Protein AF-M1ZSL1-F1 (afdb_monomer)

Solvent-accessible surface area (backbone atoms only — not comparable to full-atom values): 5549 Å² total; per-residue (Å²): 136,78,80,87,61,71,92,42,53,46,79,45,72,35,82,91,39,59,100,76,38,57,61,67,60,32,18,33,27,36,39,64,39,89,88,79,68,34,36,42,38,39,34,20,74,51,66,56,63,91,73,60,59,92,79,46,57,38,41,38,34,36,43,43,83,54,99,92,43,83,44,80,49,71,48,76,47,64,82,63,88,80,75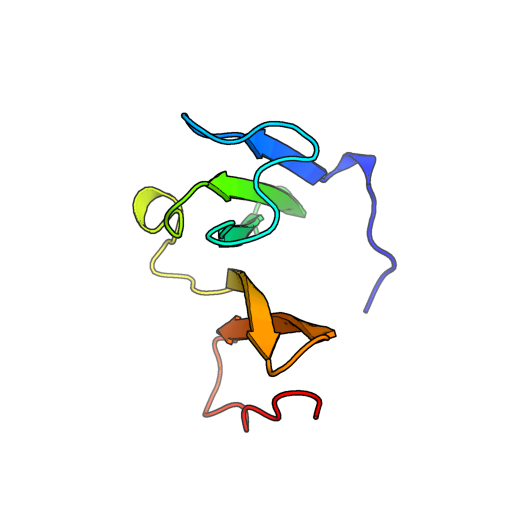,83,84,71,74,87,125

Mean predicted aligned error: 7.12 Å

Foldseek 3Di:
DDDDDVVLEDEAEDPPDDPCDDQALKKWKWDADPVVRGIYIYIYSDHPPVPADPQFQIKMWHWDDDPHDTDIWIDGDDPDPDDPDDTDD

Secondary structure (DSSP, 8-state):
-PPP-GGGEEEEE-TT--SS--STT-EEEEEE-TTT--EEEEEESS--GGG--SS--EEEEEEEEETTEEEEEEEE--SSS--------

Nearest PDB structures (foldseek):
  7y5y-assembly1_B  TM=8.443E-01  e=3.054E-08  Anaerolineae bacterium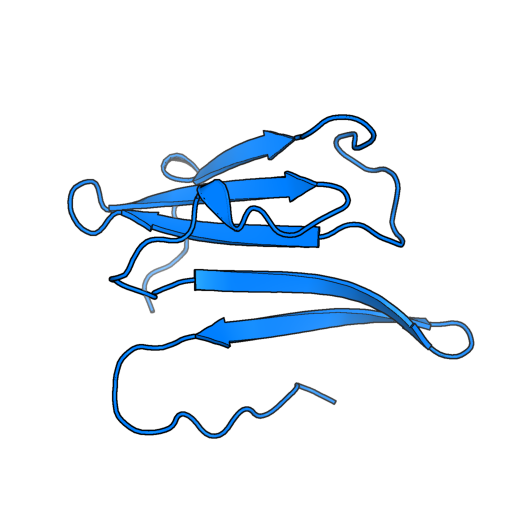
  9g6k-assembly1_Lp  TM=3.047E-01  e=2.839E-01  Toxoplasma gondii
  5jte-assembly1_BP  TM=3.223E-01  e=8.345E-01  Escherichia coli
  5dm7-assembly1_M  TM=3.527E-01  e=7.209E+00  Deinococcus radiodurans
  6ppf-assembly1_P  TM=3.168E-01  e=4.624E+00  Bacillus subtilis

pLDDT: mean 84.03, std 15.97, range [35.22, 97.69]

Radius of gyration: 13.95 Å; Cα contacts (8 Å, |Δi|>4): 151; chains: 1; bounding box: 33×30×36 Å

Sequence (89 aa):
MSKLNPEKLSVEFRDGVTNTEPILGRRYTLTHSDITAELFLTIGLTYAYDKIDAMRDEVLGEWIEKEKNYLFHVYLHVDGNNPIVTGVR

Organism: NCBI:txid1232189

InterPro domains:
  IPR024438 Staygreen protein [PF12638] (3-82)

Structure (mmCIF, N/CA/C/O backbone):
data_AF-M1ZSL1-F1
#
_entry.id   AF-M1ZSL1-F1
#
loop_
_atom_site.group_PDB
_atom_site.id
_atom_site.type_symbol
_atom_site.label_atom_id
_atom_site.label_alt_id
_atom_site.label_comp_id
_atom_site.label_asym_id
_atom_site.label_entity_id
_atom_site.label_seq_id
_atom_site.pdbx_PDB_ins_code
_atom_site.Cartn_x
_atom_site.Cartn_y
_atom_site.Cartn_z
_atom_site.occupancy
_atom_site.B_iso_or_equiv
_atom_site.auth_seq_id
_atom_site.auth_comp_id
_atom_site.auth_asym_id
_atom_site.auth_atom_id
_atom_site.pdbx_PDB_model_num
ATOM 1 N N . MET A 1 1 ? 20.958 0.944 1.775 1.00 51.94 1 MET A N 1
ATOM 2 C CA . MET A 1 1 ? 19.726 1.735 1.975 1.00 51.94 1 MET A CA 1
ATOM 3 C C . MET A 1 1 ? 20.046 3.196 1.708 1.00 51.94 1 MET A C 1
ATOM 5 O O . MET A 1 1 ? 20.593 3.868 2.576 1.00 51.94 1 MET A O 1
ATOM 9 N N . SER A 1 2 ? 19.807 3.664 0.484 1.00 66.94 2 SER A N 1
ATOM 10 C CA . SER A 1 2 ? 19.752 5.099 0.197 1.00 66.94 2 SER A CA 1
ATOM 11 C C . SER A 1 2 ? 18.452 5.671 0.770 1.00 66.94 2 SER A C 1
ATOM 13 O O . SER A 1 2 ? 17.494 4.943 1.031 1.00 66.94 2 SER A O 1
ATOM 15 N N . LYS A 1 3 ? 18.428 6.978 1.025 1.00 80.94 3 LYS A N 1
ATOM 16 C CA . LYS A 1 3 ? 17.221 7.669 1.485 1.00 80.94 3 LYS A CA 1
ATOM 17 C C . LYS A 1 3 ? 16.158 7.608 0.379 1.00 80.94 3 LYS A C 1
ATOM 19 O O . LYS A 1 3 ? 16.499 7.808 -0.785 1.00 80.94 3 LYS A O 1
ATOM 24 N N . LEU A 1 4 ? 14.895 7.364 0.745 1.00 82.25 4 LEU A N 1
ATOM 25 C CA . LEU A 1 4 ? 13.759 7.488 -0.175 1.00 82.25 4 LEU A CA 1
ATOM 26 C C . LEU A 1 4 ? 13.819 8.857 -0.867 1.00 82.25 4 LEU A C 1
ATOM 28 O O . LEU A 1 4 ? 13.932 9.873 -0.177 1.00 82.25 4 LEU A O 1
ATOM 32 N N . ASN A 1 5 ? 13.731 8.876 -2.200 1.00 88.44 5 ASN A N 1
ATOM 33 C CA . ASN A 1 5 ? 13.498 10.099 -2.962 1.00 88.44 5 ASN A CA 1
ATOM 34 C C . ASN A 1 5 ? 11.988 10.237 -3.234 1.00 88.44 5 ASN A C 1
ATOM 36 O O . ASN A 1 5 ? 11.476 9.498 -4.077 1.00 88.44 5 ASN A O 1
ATOM 40 N N . PRO A 1 6 ? 11.273 11.160 -2.562 1.00 89.62 6 PRO A N 1
ATOM 41 C CA . PRO A 1 6 ? 9.834 11.330 -2.755 1.00 89.62 6 PRO A CA 1
ATOM 42 C C . PRO A 1 6 ? 9.446 11.728 -4.182 1.00 89.62 6 PRO A C 1
ATOM 44 O O . PRO A 1 6 ? 8.341 11.421 -4.605 1.00 89.62 6 PRO A O 1
ATOM 47 N N . GLU A 1 7 ? 10.344 12.361 -4.943 1.00 92.75 7 GLU A N 1
ATOM 48 C CA . GLU A 1 7 ? 10.075 12.763 -6.334 1.00 92.75 7 GLU A CA 1
ATOM 49 C C . GLU A 1 7 ? 9.945 11.569 -7.286 1.00 92.75 7 GLU A C 1
ATOM 51 O O . GLU A 1 7 ? 9.379 11.698 -8.365 1.00 92.75 7 GLU A O 1
ATOM 56 N N . LYS A 1 8 ? 10.456 10.400 -6.885 1.00 91.12 8 LYS A N 1
ATOM 57 C CA . LYS A 1 8 ? 10.340 9.148 -7.639 1.00 91.12 8 LYS A CA 1
ATOM 58 C C . LYS A 1 8 ? 9.173 8.272 -7.180 1.00 91.12 8 LYS A C 1
ATOM 60 O O . LYS A 1 8 ? 9.059 7.140 -7.643 1.00 91.12 8 LYS A O 1
ATOM 65 N N . LEU A 1 9 ? 8.345 8.755 -6.251 1.00 93.88 9 LEU A N 1
ATOM 66 C CA . LEU A 1 9 ? 7.196 8.025 -5.731 1.00 93.88 9 LEU A CA 1
ATOM 67 C C . LEU A 1 9 ? 5.912 8.510 -6.405 1.00 93.88 9 LEU A C 1
ATOM 69 O O . LEU A 1 9 ? 5.471 9.636 -6.188 1.00 93.88 9 LEU A O 1
ATOM 73 N N . SER A 1 10 ? 5.275 7.620 -7.157 1.00 95.19 10 SER A N 1
ATOM 74 C CA . SER A 1 10 ? 3.923 7.822 -7.677 1.00 95.19 10 SER A CA 1
ATOM 75 C C . SER A 1 10 ? 2.906 7.123 -6.780 1.00 95.19 10 SER A C 1
ATOM 77 O O . SER A 1 10 ? 3.129 5.986 -6.362 1.00 95.19 10 SER A O 1
ATOM 79 N N . VAL A 1 11 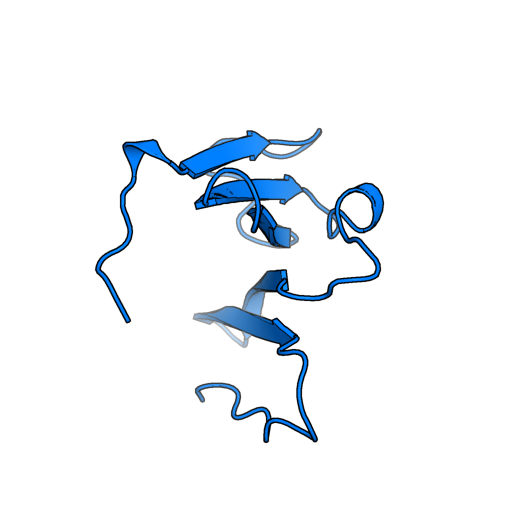? 1.783 7.785 -6.486 1.00 96.19 11 VAL A N 1
ATOM 80 C CA . VAL A 1 11 ? 0.717 7.241 -5.630 1.00 96.19 11 VAL A CA 1
ATOM 81 C C . VAL A 1 11 ? -0.593 7.149 -6.412 1.00 96.19 11 VAL A C 1
ATOM 83 O O . VAL A 1 11 ? -1.059 8.143 -6.964 1.00 96.19 11 VAL A O 1
ATOM 86 N N . GLU A 1 12 ? -1.194 5.962 -6.427 1.00 97.06 12 GLU A N 1
ATOM 87 C CA . GLU A 1 12 ? -2.500 5.665 -7.024 1.00 97.06 12 GLU A CA 1
ATOM 88 C C . GLU A 1 12 ? -3.496 5.302 -5.911 1.00 97.06 12 GLU A C 1
ATOM 90 O O . GLU A 1 12 ? -3.216 4.438 -5.079 1.00 97.06 12 GLU A O 1
ATOM 95 N N . PHE A 1 13 ? -4.675 5.929 -5.910 1.00 97.56 13 PHE A N 1
ATOM 96 C CA . PHE A 1 13 ? -5.797 5.550 -5.046 1.00 97.56 13 PHE A CA 1
ATOM 97 C C . PHE A 1 13 ? -6.879 4.891 -5.900 1.00 97.56 13 PHE A C 1
ATOM 99 O O . PHE A 1 13 ? -7.360 5.493 -6.859 1.00 97.56 13 PHE A O 1
ATOM 106 N N . ARG A 1 14 ? -7.250 3.658 -5.554 1.00 97.19 14 ARG A N 1
ATOM 107 C CA . ARG A 1 14 ? -8.325 2.913 -6.218 1.00 97.19 14 ARG A CA 1
ATOM 108 C C . ARG A 1 14 ? -9.692 3.256 -5.637 1.00 97.19 14 ARG A C 1
ATOM 110 O O . ARG A 1 14 ? -9.800 3.854 -4.565 1.00 97.19 14 ARG A O 1
ATOM 117 N N . ASP A 1 15 ? -10.731 2.821 -6.343 1.00 95.81 15 ASP A N 1
ATOM 118 C CA . ASP A 1 15 ? -12.123 3.018 -5.952 1.00 95.81 15 ASP A CA 1
ATOM 119 C C . ASP A 1 15 ? -12.380 2.637 -4.488 1.00 95.81 15 ASP A C 1
ATOM 121 O O . ASP A 1 15 ? -11.925 1.604 -3.987 1.00 95.81 15 ASP A O 1
ATOM 125 N N . GLY A 1 16 ? -13.135 3.493 -3.797 1.00 94.62 16 GLY A N 1
ATOM 126 C CA . GLY A 1 16 ? -13.483 3.301 -2.389 1.00 94.62 16 GLY A CA 1
ATOM 127 C C . GLY A 1 16 ? -12.389 3.696 -1.394 1.00 94.62 16 GLY A C 1
ATOM 128 O O . GLY A 1 16 ? -12.578 3.492 -0.197 1.00 94.62 16 GLY A O 1
ATOM 129 N N . VAL A 1 17 ? -11.274 4.276 -1.853 1.00 96.44 17 VAL A N 1
ATOM 130 C CA . VAL A 1 17 ? -10.194 4.782 -0.997 1.00 96.44 17 VAL A CA 1
ATOM 131 C C . VAL A 1 17 ? -9.891 6.245 -1.325 1.00 96.44 17 VAL A C 1
ATOM 133 O O . VAL A 1 17 ? -9.825 6.651 -2.480 1.00 96.44 17 VAL A O 1
ATOM 136 N N . THR A 1 18 ? -9.691 7.054 -0.291 1.00 95.38 18 THR A N 1
ATOM 137 C CA . THR A 1 18 ? -9.260 8.455 -0.365 1.00 95.38 18 THR A CA 1
ATOM 138 C C . THR A 1 18 ? -7.853 8.604 0.207 1.00 95.38 18 THR A C 1
ATOM 140 O O . THR A 1 18 ? -7.256 7.646 0.703 1.00 95.38 18 THR A O 1
ATOM 143 N N . ASN A 1 19 ? -7.318 9.825 0.226 1.00 93.75 19 ASN A N 1
ATOM 144 C CA . ASN A 1 19 ? -6.010 10.106 0.823 1.00 93.75 19 ASN A CA 1
ATOM 145 C C . ASN A 1 19 ? -5.888 9.648 2.289 1.00 93.75 19 ASN A C 1
ATOM 147 O O . ASN A 1 19 ? -4.792 9.300 2.717 1.00 93.75 19 ASN A O 1
ATOM 151 N N . THR A 1 20 ? -6.993 9.597 3.038 1.00 92.38 20 THR A N 1
ATOM 152 C CA . THR A 1 20 ? -6.991 9.316 4.485 1.00 92.38 20 THR A CA 1
ATOM 153 C C . THR A 1 20 ? -7.946 8.205 4.915 1.00 92.38 20 THR A C 1
ATOM 155 O O . THR A 1 20 ? -7.780 7.670 6.006 1.00 92.38 20 THR A O 1
ATOM 158 N N . GLU A 1 21 ? -8.915 7.816 4.083 1.00 94.06 21 GLU A N 1
ATOM 159 C CA . GLU A 1 21 ? -9.962 6.854 4.449 1.00 94.06 21 GLU A CA 1
ATOM 160 C C . GLU A 1 21 ? -10.135 5.743 3.401 1.00 94.06 21 GLU A C 1
ATOM 162 O O . GLU A 1 21 ? -9.789 5.951 2.240 1.00 94.06 21 GLU A O 1
ATOM 167 N N . PRO A 1 22 ? -10.668 4.571 3.784 1.00 93.56 22 PRO A N 1
ATOM 168 C CA . PRO A 1 22 ? -10.811 4.109 5.167 1.00 93.56 22 PRO A CA 1
ATOM 169 C C . PRO A 1 22 ? -9.437 3.790 5.782 1.00 93.56 22 PRO A C 1
ATOM 171 O O . PRO A 1 22 ? -8.462 3.610 5.057 1.00 93.56 22 PRO A O 1
ATOM 174 N N . ILE A 1 23 ? -9.334 3.730 7.113 1.00 89.19 23 ILE A N 1
ATOM 175 C CA . ILE A 1 23 ? -8.115 3.231 7.779 1.00 89.19 23 ILE A CA 1
ATOM 176 C C . ILE A 1 23 ? -8.080 1.702 7.688 1.00 89.19 23 ILE A C 1
ATOM 178 O O . ILE A 1 23 ? -7.113 1.123 7.199 1.00 89.19 23 ILE A O 1
ATOM 182 N N . LEU A 1 24 ? -9.163 1.047 8.115 1.00 92.06 24 LEU A N 1
ATOM 183 C CA . LEU A 1 24 ? -9.305 -0.407 8.076 1.00 92.06 24 LEU A CA 1
ATOM 184 C C . LEU A 1 24 ? -9.722 -0.907 6.696 1.00 92.06 24 LEU A C 1
ATOM 186 O O . LEU A 1 24 ? -10.472 -0.251 5.977 1.00 92.06 24 LEU A O 1
ATOM 190 N N . GLY A 1 25 ? -9.219 -2.087 6.331 1.00 91.06 25 GLY A N 1
ATOM 191 C CA . GLY A 1 25 ? -9.414 -2.669 5.000 1.00 91.06 25 GLY A CA 1
ATOM 192 C C . GLY A 1 25 ? -8.526 -2.050 3.917 1.00 91.06 25 GLY A C 1
ATOM 193 O O . GLY A 1 25 ? -8.519 -2.536 2.790 1.00 91.06 25 GLY A O 1
ATOM 194 N N . ARG A 1 26 ? -7.739 -1.019 4.251 1.00 95.06 26 ARG A N 1
ATOM 195 C CA . ARG A 1 26 ? -6.797 -0.379 3.335 1.00 95.06 26 ARG A CA 1
ATOM 196 C C . ARG A 1 26 ? -5.571 -1.260 3.112 1.00 95.06 26 ARG A C 1
ATOM 198 O O . ARG A 1 26 ? -4.865 -1.623 4.054 1.00 95.06 26 ARG A O 1
ATOM 205 N N . ARG A 1 27 ? -5.318 -1.567 1.846 1.00 96.25 27 ARG A N 1
ATOM 206 C CA . ARG A 1 27 ? -4.200 -2.362 1.345 1.00 96.25 27 ARG A CA 1
ATOM 207 C C . ARG A 1 27 ? -3.256 -1.464 0.564 1.00 96.25 27 ARG A C 1
ATOM 209 O O . ARG A 1 27 ? -3.689 -0.666 -0.264 1.00 96.25 27 ARG A O 1
ATOM 216 N N . TYR A 1 28 ? -1.972 -1.609 0.846 1.00 96.62 28 TYR A N 1
ATOM 217 C CA . TYR A 1 28 ? -0.886 -0.873 0.221 1.00 96.62 28 TYR A CA 1
ATOM 218 C C . TYR A 1 28 ? -0.049 -1.868 -0.577 1.00 96.62 28 TYR A C 1
ATOM 220 O O . TYR A 1 28 ? 0.365 -2.890 -0.036 1.00 96.62 28 TYR A O 1
ATOM 228 N N . THR A 1 29 ? 0.197 -1.580 -1.847 1.00 94.94 29 THR A N 1
ATOM 229 C CA . THR A 1 29 ? 1.087 -2.360 -2.709 1.00 94.94 29 THR A CA 1
ATOM 230 C C . THR A 1 29 ? 2.130 -1.409 -3.263 1.00 94.94 29 THR A C 1
ATOM 232 O O . THR A 1 29 ? 1.800 -0.538 -4.065 1.00 94.94 29 THR A O 1
ATOM 235 N N . LEU A 1 30 ? 3.366 -1.541 -2.794 1.00 93.62 30 LEU A N 1
ATOM 236 C CA . LEU A 1 30 ? 4.513 -0.799 -3.293 1.00 93.62 30 LEU A CA 1
ATOM 237 C C . LEU A 1 30 ? 5.308 -1.701 -4.236 1.00 93.62 30 LEU A C 1
ATOM 239 O O . LEU A 1 30 ? 5.730 -2.784 -3.830 1.00 93.62 30 LEU A O 1
ATOM 243 N N . THR A 1 31 ? 5.529 -1.237 -5.461 1.00 90.06 31 THR A N 1
ATOM 244 C CA . THR A 1 31 ? 6.380 -1.901 -6.453 1.00 90.06 31 THR A CA 1
ATOM 245 C C . THR A 1 31 ? 7.522 -0.988 -6.886 1.00 90.06 31 THR A C 1
ATOM 247 O O . THR A 1 31 ? 7.433 0.242 -6.792 1.00 90.06 31 THR A O 1
ATOM 250 N N . HIS A 1 32 ? 8.610 -1.606 -7.340 1.00 87.12 32 HIS A N 1
ATOM 251 C CA . HIS A 1 32 ? 9.809 -0.936 -7.830 1.00 87.12 32 HIS A CA 1
ATOM 252 C C . HIS A 1 32 ? 10.023 -1.235 -9.317 1.00 87.12 32 HIS A C 1
ATOM 254 O O . HIS A 1 32 ? 9.801 -2.353 -9.773 1.00 87.12 32 HIS A O 1
ATOM 260 N N . SER A 1 33 ? 10.457 -0.229 -10.074 1.00 85.44 33 SER A N 1
ATOM 261 C CA . SER A 1 33 ? 10.913 -0.391 -11.456 1.00 85.44 33 SER A CA 1
ATOM 262 C C . SER A 1 33 ? 12.436 -0.386 -11.495 1.00 85.44 33 SER A C 1
ATOM 264 O O . SER A 1 33 ? 13.049 0.665 -11.323 1.00 85.44 33 SER A O 1
ATOM 266 N N . ASP A 1 34 ? 13.057 -1.523 -11.803 1.00 82.06 34 ASP A N 1
ATOM 267 C CA . ASP A 1 34 ? 14.522 -1.615 -11.924 1.00 82.06 34 ASP A CA 1
ATOM 268 C C . ASP A 1 34 ? 15.088 -0.775 -13.079 1.00 82.06 34 ASP A C 1
ATOM 270 O O . ASP A 1 34 ? 16.254 -0.384 -13.064 1.00 82.06 34 ASP A O 1
ATOM 274 N N . ILE A 1 35 ? 14.256 -0.456 -14.077 1.00 84.94 35 ILE A N 1
ATOM 275 C CA . ILE A 1 35 ? 14.657 0.310 -15.263 1.00 84.94 35 ILE A CA 1
ATOM 276 C C . ILE A 1 35 ? 14.721 1.811 -14.952 1.00 84.94 35 ILE A C 1
ATOM 278 O O . ILE A 1 35 ? 15.684 2.483 -15.321 1.00 84.94 35 ILE A O 1
ATOM 282 N N . THR A 1 36 ? 13.695 2.358 -14.291 1.00 88.00 36 THR A N 1
ATOM 283 C CA . THR A 1 36 ? 13.576 3.809 -14.021 1.00 88.00 36 THR A CA 1
ATOM 284 C C . THR A 1 36 ? 13.988 4.190 -12.593 1.00 88.00 36 THR A C 1
ATOM 286 O O . THR A 1 36 ? 14.206 5.371 -12.279 1.00 88.00 36 THR A O 1
ATOM 289 N N . ALA A 1 37 ? 14.148 3.189 -11.723 1.00 86.56 37 ALA A N 1
ATOM 290 C CA . ALA A 1 37 ? 14.285 3.324 -10.276 1.00 86.56 37 ALA A CA 1
ATOM 291 C C . ALA A 1 37 ? 13.129 4.121 -9.641 1.00 86.56 37 ALA A C 1
ATOM 293 O O . ALA A 1 37 ? 13.328 4.835 -8.655 1.00 86.56 37 ALA A O 1
ATOM 294 N N . GLU A 1 38 ? 11.945 4.071 -10.258 1.00 90.25 38 GLU A N 1
ATOM 295 C CA . GLU A 1 38 ? 10.715 4.674 -9.742 1.00 90.25 38 GLU A CA 1
ATOM 296 C C . GLU A 1 38 ? 9.983 3.714 -8.809 1.00 90.25 38 GLU A C 1
ATOM 298 O O . GLU A 1 38 ? 10.084 2.490 -8.926 1.00 90.25 38 GLU A O 1
ATOM 303 N N . L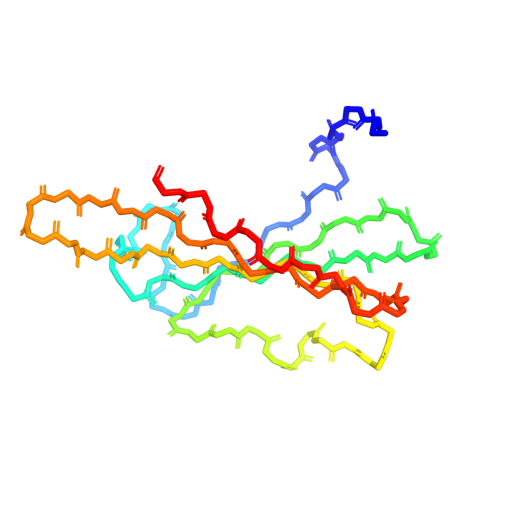EU A 1 39 ? 9.233 4.300 -7.881 1.00 91.69 39 LEU A N 1
ATOM 304 C CA . LEU A 1 39 ? 8.404 3.601 -6.915 1.00 91.69 39 LEU A CA 1
ATOM 305 C C . LEU A 1 39 ? 6.936 3.903 -7.195 1.00 91.69 39 LEU A C 1
ATOM 307 O O . LEU A 1 39 ? 6.549 5.062 -7.355 1.00 91.69 39 LEU A O 1
ATOM 311 N N . PHE A 1 40 ? 6.109 2.864 -7.178 1.00 93.31 40 PHE A N 1
ATOM 312 C CA . PHE A 1 40 ? 4.672 2.980 -7.397 1.00 93.31 40 PHE A CA 1
ATOM 313 C C . PHE A 1 40 ? 3.937 2.431 -6.184 1.00 93.31 40 PHE A C 1
ATOM 315 O O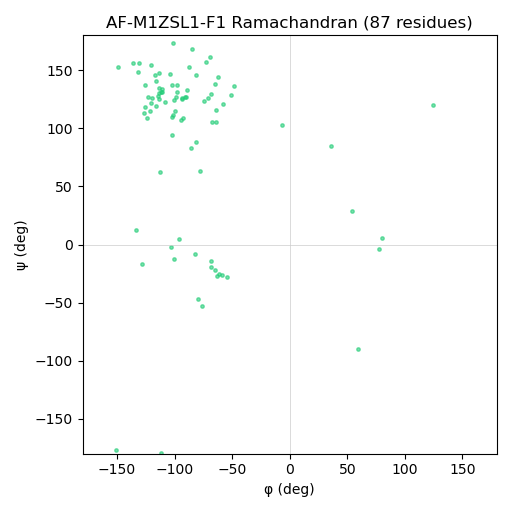 . PHE 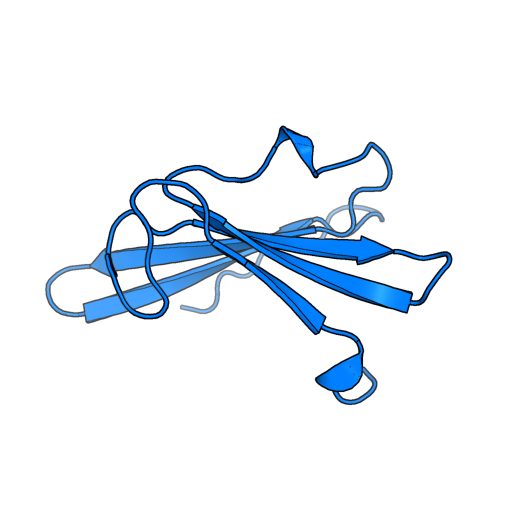A 1 40 ? 4.013 1.243 -5.886 1.00 93.31 40 PHE A O 1
ATOM 322 N N . LEU A 1 41 ? 3.225 3.300 -5.471 1.00 95.56 41 LEU A N 1
ATOM 323 C CA . LEU A 1 41 ? 2.379 2.926 -4.348 1.00 95.56 41 LEU A CA 1
ATOM 324 C C . LEU A 1 41 ? 0.919 2.920 -4.792 1.00 95.56 41 LEU A C 1
ATOM 326 O O . LEU A 1 41 ? 0.322 3.973 -5.001 1.00 95.56 41 LEU A O 1
ATOM 330 N N . THR A 1 42 ? 0.330 1.735 -4.881 1.00 96.75 42 THR A N 1
ATOM 331 C CA . THR A 1 42 ? -1.106 1.576 -5.112 1.00 96.75 42 THR A CA 1
ATOM 332 C C . THR A 1 42 ? -1.816 1.337 -3.791 1.00 96.75 42 THR A C 1
ATOM 334 O O . THR A 1 42 ? -1.408 0.482 -3.002 1.00 96.75 42 THR A O 1
ATOM 337 N N . ILE A 1 43 ? -2.888 2.083 -3.549 1.00 97.69 43 ILE A N 1
ATOM 338 C CA . ILE A 1 43 ? -3.693 1.978 -2.339 1.00 97.69 43 ILE A CA 1
ATOM 339 C C . ILE A 1 43 ? -5.131 1.625 -2.720 1.00 97.69 43 ILE A C 1
ATOM 341 O O . ILE A 1 43 ? -5.785 2.362 -3.454 1.00 97.69 43 ILE A O 1
ATOM 345 N N . GLY A 1 44 ? -5.635 0.510 -2.195 1.00 97.25 44 GLY A N 1
ATOM 346 C CA . GLY A 1 44 ? -6.976 0.006 -2.490 1.00 97.25 44 GLY A CA 1
ATOM 347 C C . GLY A 1 44 ? -7.580 -0.796 -1.340 1.00 97.25 44 GLY A C 1
ATOM 348 O O . GLY A 1 44 ? -6.980 -0.931 -0.278 1.00 97.25 44 GLY A O 1
ATOM 349 N N . LEU A 1 45 ? -8.774 -1.349 -1.556 1.00 96.19 45 LEU A N 1
ATOM 350 C CA . LEU A 1 45 ? -9.407 -2.300 -0.625 1.00 96.19 45 LEU A CA 1
ATOM 351 C C . LEU A 1 45 ? -8.894 -3.742 -0.806 1.00 96.19 45 LEU A C 1
ATOM 353 O O . LEU A 1 45 ? -9.195 -4.636 -0.021 1.00 96.19 45 LEU A O 1
ATOM 357 N N . THR A 1 46 ? -8.108 -3.971 -1.856 1.00 95.50 46 THR A N 1
ATOM 358 C CA . THR A 1 46 ? -7.413 -5.222 -2.168 1.00 95.50 46 THR A CA 1
ATOM 359 C C . THR A 1 46 ? -5.989 -4.892 -2.601 1.00 95.50 46 THR A C 1
ATOM 361 O O . THR A 1 46 ? -5.719 -3.770 -3.039 1.00 95.50 46 THR A O 1
ATOM 364 N N . TYR A 1 47 ? -5.063 -5.842 -2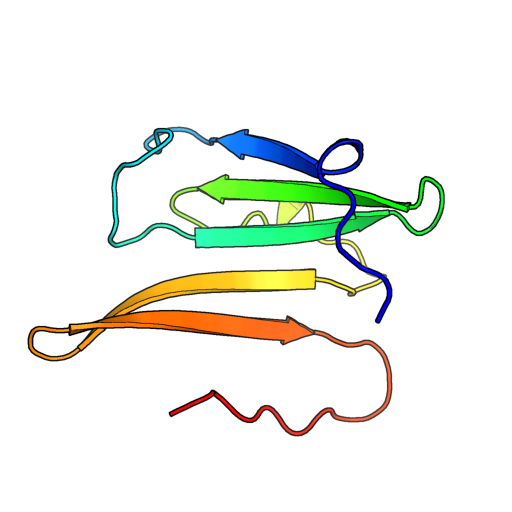.457 1.00 95.00 47 TYR A N 1
ATOM 365 C CA . TYR A 1 47 ? -3.725 -5.667 -3.017 1.00 95.00 47 TYR A CA 1
ATOM 366 C C . TYR A 1 47 ? -3.800 -5.552 -4.538 1.00 95.00 47 TYR A C 1
ATOM 368 O O . TYR A 1 47 ? -4.606 -6.226 -5.185 1.00 95.00 47 TYR A O 1
ATOM 376 N N . ALA A 1 48 ? -2.934 -4.718 -5.105 1.00 94.50 48 ALA A N 1
ATOM 377 C CA . ALA A 1 48 ? -2.841 -4.511 -6.541 1.00 94.50 48 ALA A CA 1
ATOM 378 C C . ALA A 1 48 ? -2.093 -5.670 -7.213 1.00 94.50 48 ALA A C 1
ATOM 380 O O . ALA A 1 48 ? -1.011 -5.489 -7.760 1.00 94.50 48 ALA A O 1
ATOM 381 N N . TYR A 1 49 ? -2.655 -6.880 -7.146 1.00 90.19 49 TYR A N 1
ATOM 382 C CA . TYR A 1 49 ? -2.061 -8.086 -7.732 1.00 90.19 49 TYR A CA 1
ATOM 383 C C . TYR A 1 49 ? -1.84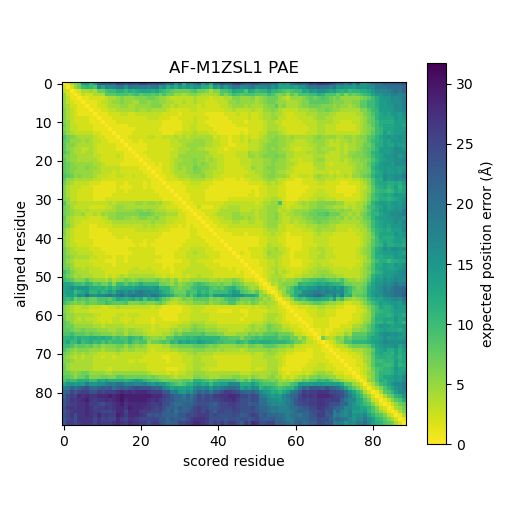0 -7.965 -9.243 1.00 90.19 49 TYR A C 1
ATOM 385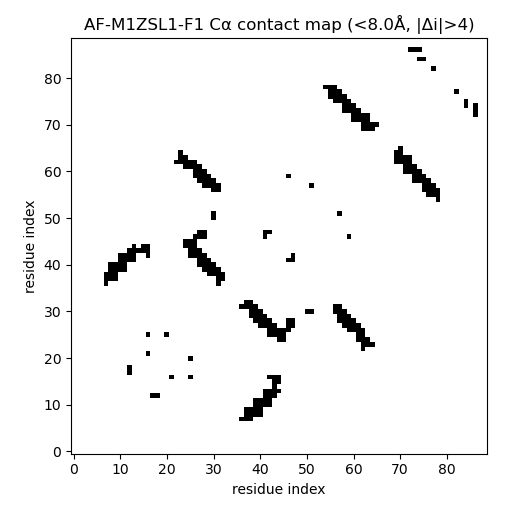 O O . TYR A 1 49 ? -0.932 -8.586 -9.778 1.00 90.19 49 TYR A O 1
ATOM 393 N N . ASP A 1 50 ? -2.631 -7.131 -9.916 1.00 91.00 50 ASP A N 1
ATOM 394 C CA . ASP A 1 50 ? -2.473 -6.780 -11.328 1.00 91.00 50 ASP A CA 1
ATOM 395 C C . ASP A 1 50 ? -1.222 -5.931 -11.626 1.00 91.00 50 ASP A C 1
ATOM 397 O O . ASP A 1 50 ? -0.841 -5.795 -12.785 1.00 91.00 50 ASP A O 1
ATOM 401 N N . LYS A 1 51 ? -0.588 -5.354 -10.598 1.00 87.62 51 LYS A N 1
ATOM 402 C CA . LYS A 1 51 ? 0.641 -4.551 -10.697 1.00 87.62 51 LYS A CA 1
ATOM 403 C C . LYS A 1 51 ? 1.891 -5.310 -10.246 1.00 87.62 51 LYS A C 1
ATOM 405 O O . LYS A 1 51 ? 2.977 -4.741 -10.289 1.00 87.62 51 LYS A O 1
ATOM 410 N N . ILE A 1 52 ? 1.741 -6.553 -9.786 1.00 83.62 52 ILE A N 1
ATOM 411 C CA . ILE A 1 52 ? 2.851 -7.404 -9.348 1.00 83.62 52 ILE A CA 1
ATOM 412 C C . ILE A 1 52 ? 3.331 -8.217 -10.553 1.00 83.62 52 ILE A C 1
ATOM 414 O O . ILE A 1 52 ? 2.529 -8.890 -11.201 1.00 83.62 52 ILE A O 1
ATOM 418 N N . ASP A 1 53 ? 4.630 -8.158 -10.841 1.00 75.69 53 ASP A N 1
ATOM 419 C CA . ASP A 1 53 ? 5.268 -8.916 -11.923 1.00 75.69 53 ASP A CA 1
ATOM 420 C C . ASP A 1 53 ? 6.017 -10.152 -11.376 1.00 75.69 53 ASP A C 1
ATOM 422 O O . ASP A 1 53 ? 6.113 -10.375 -10.168 1.00 75.69 53 ASP A O 1
ATOM 426 N N . ALA A 1 54 ? 6.531 -10.996 -12.270 1.00 69.56 54 ALA A N 1
ATOM 427 C CA . ALA A 1 54 ? 7.341 -12.165 -11.948 1.00 69.56 54 ALA A CA 1
ATOM 428 C C . ALA A 1 54 ? 8.669 -11.805 -11.255 1.00 69.56 54 ALA A C 1
ATOM 430 O O . ALA A 1 54 ? 9.180 -12.619 -10.487 1.00 69.56 54 ALA A O 1
ATOM 431 N N . MET A 1 55 ? 9.204 -10.602 -11.496 1.00 65.12 55 MET A N 1
ATOM 432 C CA . MET A 1 55 ? 10.316 -10.020 -10.737 1.00 65.12 55 MET A CA 1
ATOM 433 C C . MET A 1 55 ? 9.762 -9.397 -9.451 1.00 65.12 55 MET A C 1
ATOM 435 O O . MET A 1 55 ? 9.332 -8.245 -9.426 1.00 65.12 55 MET A O 1
ATOM 439 N N . ARG A 1 56 ? 9.678 -10.218 -8.403 1.00 64.94 56 ARG A N 1
ATOM 440 C CA . ARG A 1 56 ? 8.987 -9.899 -7.152 1.00 64.94 56 ARG A CA 1
ATOM 441 C C . ARG A 1 56 ? 9.869 -9.129 -6.169 1.00 64.94 56 ARG A C 1
ATOM 443 O O . ARG A 1 56 ? 10.439 -9.717 -5.255 1.00 64.94 56 ARG A O 1
ATOM 450 N N . ASP A 1 57 ? 9.952 -7.817 -6.349 1.00 72.19 57 ASP A N 1
ATOM 451 C CA . ASP A 1 57 ? 10.425 -6.879 -5.321 1.00 72.19 57 ASP A CA 1
ATOM 452 C C . ASP A 1 57 ? 9.255 -5.988 -4.859 1.00 72.19 57 ASP A C 1
ATOM 454 O O . ASP A 1 57 ? 9.226 -4.768 -5.060 1.00 72.19 57 ASP A O 1
ATOM 458 N N . GLU A 1 58 ? 8.226 -6.612 -4.273 1.00 81.50 58 GLU A N 1
ATOM 459 C CA . GLU A 1 58 ? 7.066 -5.914 -3.720 1.00 81.50 58 GLU A CA 1
ATOM 460 C C . GLU A 1 58 ? 7.064 -5.811 -2.188 1.00 81.50 58 GLU A C 1
ATOM 462 O O . GLU A 1 58 ? 7.452 -6.716 -1.441 1.00 81.50 58 GLU A O 1
ATOM 467 N N . VAL A 1 59 ? 6.512 -4.693 -1.712 1.00 90.62 59 VAL A N 1
ATOM 468 C CA . VAL A 1 59 ? 6.163 -4.492 -0.307 1.00 90.62 59 VAL A CA 1
ATOM 469 C C . VAL A 1 59 ? 4.652 -4.333 -0.200 1.00 90.62 59 VAL A C 1
ATOM 471 O O . VAL A 1 59 ? 4.059 -3.405 -0.752 1.00 90.62 59 VAL A O 1
ATOM 474 N N . LEU A 1 60 ? 4.019 -5.242 0.534 1.00 93.88 60 LEU A N 1
ATOM 475 C CA . LEU A 1 60 ? 2.591 -5.215 0.814 1.00 93.88 60 LEU A CA 1
ATOM 476 C C . LEU A 1 60 ? 2.354 -4.696 2.230 1.00 93.88 60 LEU A C 1
ATOM 478 O O . LEU A 1 60 ? 3.035 -5.099 3.168 1.00 93.88 60 LEU A O 1
ATOM 482 N N . GLY A 1 61 ? 1.369 -3.823 2.402 1.00 95.31 61 GLY A N 1
ATOM 483 C CA . GLY A 1 61 ? 1.024 -3.233 3.691 1.00 95.31 61 GLY A CA 1
ATOM 484 C C . GLY A 1 61 ? -0.468 -3.300 3.985 1.00 95.31 61 GLY A C 1
ATOM 485 O O . GLY A 1 61 ? -1.291 -3.224 3.073 1.00 95.31 61 GLY A O 1
ATOM 486 N N . GLU A 1 62 ? -0.836 -3.424 5.252 1.00 95.44 62 GLU A N 1
ATOM 487 C CA . GLU A 1 62 ? -2.220 -3.263 5.698 1.00 95.44 62 GLU A CA 1
ATOM 488 C C . GLU A 1 62 ? -2.295 -2.705 7.119 1.00 95.44 62 GLU A C 1
ATOM 490 O O . GLU A 1 62 ? -1.405 -2.935 7.939 1.00 95.44 62 GLU A O 1
ATOM 495 N N . TRP A 1 63 ? -3.386 -2.003 7.421 1.00 93.00 63 TRP A N 1
ATOM 496 C CA . TRP A 1 63 ? -3.761 -1.714 8.801 1.00 93.00 63 TRP A CA 1
ATOM 497 C C . TRP A 1 63 ? -4.653 -2.824 9.331 1.00 93.00 63 TRP A C 1
ATOM 499 O O . TRP A 1 63 ? -5.699 -3.116 8.747 1.00 93.00 63 TRP A O 1
ATOM 509 N N . ILE A 1 64 ? -4.273 -3.379 10.477 1.00 90.56 64 ILE A N 1
ATOM 510 C CA . ILE A 1 64 ? -5.135 -4.262 11.251 1.00 90.56 64 ILE A CA 1
ATOM 511 C C . ILE A 1 64 ? -5.510 -3.602 12.573 1.00 90.56 64 ILE A C 1
ATOM 513 O O . ILE A 1 64 ? -4.725 -2.862 13.171 1.00 90.56 64 ILE A O 1
ATOM 517 N N . GLU A 1 65 ? -6.710 -3.902 13.048 1.00 90.81 65 GLU A N 1
ATOM 518 C CA . GLU A 1 65 ? -7.125 -3.580 14.406 1.00 90.81 65 GLU A CA 1
ATOM 519 C C . GLU A 1 65 ? -6.847 -4.784 15.304 1.00 90.81 65 GLU A C 1
ATOM 521 O O . GLU A 1 65 ? -7.280 -5.904 15.023 1.00 90.81 65 GLU A O 1
ATOM 526 N N . LYS A 1 66 ? -6.118 -4.558 16.397 1.00 91.12 66 LYS A N 1
ATOM 527 C CA . LYS A 1 66 ? -5.926 -5.555 17.446 1.00 91.12 66 LYS A CA 1
ATOM 528 C C . LYS A 1 66 ? -6.308 -4.944 18.782 1.00 91.12 66 LYS A C 1
ATOM 530 O O . LYS A 1 66 ? -5.639 -4.039 19.281 1.00 91.12 66 LYS A O 1
ATOM 535 N N . GLU A 1 67 ? -7.382 -5.475 19.359 1.00 88.88 67 GLU A N 1
ATOM 536 C CA . GLU A 1 67 ? -8.015 -4.973 20.582 1.00 88.88 67 GLU A CA 1
ATOM 537 C C . GLU A 1 67 ? -8.488 -3.518 20.442 1.00 88.88 67 GLU A C 1
ATOM 539 O O . GLU A 1 67 ? -9.628 -3.291 20.061 1.00 88.88 67 GLU A O 1
ATOM 544 N N . LYS A 1 68 ? -7.631 -2.542 20.764 1.00 88.81 68 LYS A N 1
ATOM 545 C CA . LYS A 1 68 ? -7.896 -1.093 20.666 1.00 88.81 68 LYS A CA 1
ATOM 546 C C . LYS A 1 68 ? -6.750 -0.325 19.999 1.00 88.81 68 LYS A C 1
ATOM 548 O O . LYS A 1 68 ? -6.683 0.896 20.103 1.00 88.81 68 LYS A O 1
ATOM 553 N N . ASN A 1 69 ? -5.820 -1.042 19.370 1.00 91.00 69 ASN A N 1
ATOM 554 C CA . ASN A 1 69 ? -4.654 -0.472 18.709 1.00 91.00 69 ASN A CA 1
ATOM 555 C C . ASN A 1 69 ? -4.699 -0.771 17.210 1.00 91.00 69 ASN A C 1
ATOM 557 O O . ASN A 1 69 ? -5.122 -1.852 16.795 1.00 91.00 69 ASN A O 1
ATOM 561 N N . TYR A 1 70 ? -4.192 0.170 16.417 1.00 90.00 70 TYR A N 1
ATOM 562 C CA . TYR A 1 70 ? -3.931 -0.036 14.998 1.00 90.00 70 TYR A CA 1
ATOM 563 C C . TYR A 1 70 ? -2.483 -0.471 14.809 1.00 90.00 70 TYR A C 1
ATOM 565 O O . TYR A 1 70 ? -1.561 0.215 15.253 1.00 90.00 70 TYR A O 1
ATOM 573 N N . LEU A 1 71 ? -2.289 -1.608 14.149 1.00 92.25 71 LEU A N 1
ATOM 574 C CA . LEU A 1 71 ? -0.973 -2.118 13.785 1.00 92.25 71 LEU A CA 1
ATOM 575 C C . LEU A 1 71 ? -0.828 -2.040 12.270 1.00 92.25 71 LEU A C 1
ATOM 577 O O . LEU A 1 71 ? -1.713 -2.484 11.537 1.00 92.25 71 LEU A O 1
ATOM 581 N N . PHE A 1 72 ? 0.291 -1.488 11.807 1.00 93.31 72 PHE A N 1
ATOM 582 C CA . PHE A 1 72 ? 0.633 -1.506 10.392 1.00 93.31 72 PHE A CA 1
ATOM 583 C C . PHE A 1 72 ? 1.491 -2.729 10.098 1.00 93.31 72 PHE A C 1
ATOM 585 O O . PHE A 1 72 ? 2.644 -2.812 10.521 1.00 93.31 72 PHE A O 1
ATOM 592 N N . HIS A 1 73 ? 0.911 -3.698 9.404 1.00 93.50 73 HIS A N 1
ATOM 593 C CA . HIS A 1 73 ? 1.603 -4.907 8.992 1.00 93.50 73 HIS A CA 1
ATOM 594 C C . HIS A 1 73 ? 2.260 -4.691 7.639 1.00 93.50 73 HIS A C 1
ATOM 596 O O . HIS A 1 73 ? 1.619 -4.198 6.714 1.00 93.50 73 HIS A O 1
ATOM 602 N N . VAL A 1 74 ? 3.525 -5.095 7.530 1.00 93.00 74 VAL A N 1
ATOM 603 C CA . VAL A 1 74 ? 4.299 -5.033 6.291 1.00 93.00 74 VAL A CA 1
ATOM 604 C C . VAL A 1 74 ? 4.798 -6.429 5.950 1.00 93.00 74 VAL A C 1
ATOM 606 O O . VAL A 1 74 ? 5.429 -7.093 6.772 1.00 93.00 74 VAL A O 1
ATOM 609 N N . TYR A 1 75 ? 4.519 -6.859 4.728 1.00 89.12 75 TYR A N 1
ATOM 610 C CA . TYR A 1 75 ? 4.964 -8.114 4.148 1.00 89.12 75 TYR A CA 1
ATOM 611 C C . TYR A 1 75 ? 5.915 -7.778 3.008 1.00 89.12 75 TYR A C 1
ATOM 613 O O . TYR A 1 75 ? 5.567 -7.005 2.118 1.00 89.12 75 TYR A O 1
ATOM 621 N N . LEU A 1 76 ? 7.117 -8.337 3.053 1.00 85.81 76 LEU A N 1
ATOM 622 C CA . LEU A 1 76 ? 8.121 -8.136 2.019 1.00 85.81 76 LEU A CA 1
ATOM 623 C C . LEU A 1 76 ? 8.302 -9.441 1.264 1.00 85.81 76 LEU A C 1
ATOM 625 O O . LEU A 1 76 ? 8.492 -10.491 1.885 1.00 85.81 76 LEU A O 1
ATOM 629 N N . HIS A 1 77 ? 8.272 -9.355 -0.058 1.00 76.06 77 HIS A N 1
ATOM 630 C CA . HIS A 1 77 ? 8.871 -10.369 -0.901 1.00 76.06 77 HIS A CA 1
ATOM 631 C C . HIS A 1 77 ? 10.237 -9.848 -1.329 1.00 76.06 77 HIS A C 1
ATOM 633 O O . HIS A 1 77 ? 10.348 -8.716 -1.781 1.00 76.06 77 HIS A O 1
ATOM 639 N N . VAL A 1 78 ? 11.271 -10.647 -1.100 1.00 68.50 78 VAL A N 1
ATOM 640 C CA . VAL A 1 78 ? 12.631 -10.333 -1.533 1.00 68.50 78 VAL A CA 1
ATOM 641 C C . VAL A 1 78 ? 13.074 -11.533 -2.339 1.00 68.50 78 VAL A C 1
ATOM 643 O O . VAL A 1 78 ? 13.092 -12.645 -1.800 1.00 68.50 78 VAL A O 1
ATOM 646 N N . ASP A 1 79 ? 13.374 -11.329 -3.618 1.00 63.47 79 ASP A N 1
ATOM 647 C CA . ASP A 1 79 ? 13.930 -12.402 -4.433 1.00 63.47 79 ASP A CA 1
ATOM 648 C C . ASP A 1 79 ? 15.353 -12.734 -3.939 1.00 63.47 79 ASP A C 1
ATOM 650 O O . ASP A 1 79 ? 16.189 -11.857 -3.706 1.00 63.47 79 ASP A O 1
ATOM 654 N N . GLY A 1 80 ? 15.606 -14.021 -3.699 1.00 55.28 80 GLY A N 1
ATOM 655 C CA . GLY A 1 80 ? 16.800 -14.532 -3.022 1.00 55.28 80 GLY A CA 1
ATOM 656 C C . GLY A 1 80 ? 16.467 -15.403 -1.806 1.00 55.28 80 GLY A C 1
ATOM 657 O O . GLY A 1 80 ? 15.829 -14.956 -0.862 1.00 55.28 80 GLY A O 1
ATOM 658 N N . ASN A 1 81 ? 16.908 -16.668 -1.837 1.00 51.72 81 ASN A N 1
ATOM 659 C CA . ASN A 1 81 ? 16.810 -17.692 -0.780 1.00 51.72 81 ASN A CA 1
ATOM 660 C C . ASN A 1 81 ? 16.251 -17.224 0.587 1.00 51.72 81 ASN A C 1
ATOM 662 O O . ASN A 1 81 ? 16.985 -16.668 1.401 1.00 51.72 81 ASN A O 1
ATOM 666 N N . ASN A 1 82 ? 14.981 -17.561 0.852 1.00 49.72 82 ASN A N 1
ATOM 667 C CA . ASN A 1 82 ? 14.294 -17.539 2.153 1.00 49.72 82 ASN A CA 1
ATOM 668 C C . ASN A 1 82 ? 14.675 -16.388 3.110 1.00 49.72 82 ASN A C 1
ATOM 670 O O . ASN A 1 82 ? 15.442 -16.602 4.058 1.00 49.72 82 ASN A O 1
ATOM 674 N N . PRO A 1 83 ? 14.058 -15.202 2.985 1.00 47.66 83 PRO A N 1
ATOM 675 C CA . PRO A 1 83 ? 14.123 -14.221 4.052 1.00 47.66 83 PRO A CA 1
ATOM 676 C C . PRO A 1 83 ? 13.277 -14.705 5.242 1.00 47.66 83 PRO A C 1
ATOM 678 O O . PRO A 1 83 ? 12.096 -15.032 5.115 1.00 47.66 83 PRO A O 1
ATOM 681 N N . ILE A 1 84 ? 13.891 -14.762 6.426 1.00 51.34 84 ILE A N 1
ATOM 682 C CA . ILE A 1 84 ? 13.178 -14.954 7.693 1.00 51.34 84 ILE A CA 1
ATOM 683 C C . ILE A 1 84 ? 12.275 -13.733 7.890 1.00 51.34 84 ILE A C 1
ATOM 685 O O . ILE A 1 84 ? 12.743 -12.641 8.217 1.00 51.34 84 ILE A O 1
ATOM 689 N N . VAL A 1 85 ? 10.971 -13.920 7.687 1.00 50.69 85 VAL A N 1
ATOM 690 C CA . VAL A 1 85 ? 9.961 -12.893 7.946 1.00 50.69 85 VAL A CA 1
ATOM 691 C C . VAL A 1 85 ? 9.907 -12.658 9.450 1.00 50.69 85 VAL A C 1
ATOM 693 O O . VAL A 1 85 ? 9.377 -13.472 10.204 1.00 50.69 85 VAL A O 1
ATOM 696 N N . THR A 1 86 ? 10.464 -11.537 9.898 1.00 45.25 86 THR A N 1
ATOM 697 C CA . THR A 1 86 ? 10.285 -11.070 11.273 1.00 45.25 86 THR A CA 1
ATOM 698 C C . THR A 1 86 ? 9.255 -9.954 11.215 1.00 45.25 86 THR A C 1
ATOM 700 O O . THR A 1 86 ? 9.586 -8.811 10.911 1.00 45.25 86 THR A O 1
ATOM 703 N N . GLY A 1 87 ? 7.984 -10.295 11.439 1.00 41.12 87 GLY A N 1
ATOM 704 C CA . GLY A 1 87 ? 6.973 -9.281 11.722 1.00 41.12 87 GLY A CA 1
ATOM 705 C C . GLY A 1 87 ? 7.428 -8.511 12.957 1.00 41.12 87 GLY A C 1
ATOM 706 O O . GLY A 1 87 ? 7.681 -9.121 13.998 1.00 41.12 87 GLY A O 1
ATOM 707 N N . VAL A 1 88 ? 7.606 -7.197 12.826 1.00 41.03 88 VAL A N 1
ATOM 708 C CA . VAL A 1 88 ? 7.919 -6.340 13.971 1.00 41.03 88 VAL A CA 1
ATOM 709 C C . VAL A 1 88 ? 6.712 -6.401 14.907 1.00 41.03 88 VAL A C 1
ATOM 711 O O . VAL A 1 88 ? 5.598 -6.063 14.510 1.00 41.03 88 VAL A O 1
ATOM 714 N N . ARG A 1 89 ? 6.945 -6.946 16.103 1.00 35.22 89 ARG A N 1
ATOM 715 C CA . ARG A 1 89 ? 5.965 -7.153 17.172 1.00 35.22 89 ARG A CA 1
ATOM 716 C C . ARG A 1 89 ? 5.777 -5.893 18.002 1.00 35.22 89 ARG A C 1
ATOM 718 O O . ARG A 1 89 ? 6.799 -5.226 18.270 1.00 35.22 89 ARG A O 1
#